Protein AF-A0A535YV57-F1 (afdb_monomer_lite)

pLDDT: mean 95.52, std 2.3, range [89.31, 98.69]

Foldseek 3Di:
DQQQVQQVVCVVVVNPAHGDDDDDPDQLPDPCNLVSLLVVCLVCVVCQQAPAQDADDPSDHRVSNQVSCVVNPHNHSRNNVCVVVPPVSVVVVVVQQCDDDPNHGVVLQVQLVVVLVVVVVVCVVVVHDLACDDDDFDDCGSNRVNVCVSSVVVND

Structure (mmCIF, N/CA/C/O backbone):
data_AF-A0A535YV57-F1
#
_entry.id   AF-A0A535YV57-F1
#
loop_
_atom_site.group_PDB
_atom_site.id
_atom_site.type_symbol
_atom_site.label_atom_id
_atom_site.label_alt_id
_atom_site.label_comp_id
_atom_site.label_asym_id
_atom_site.label_entity_id
_atom_site.labe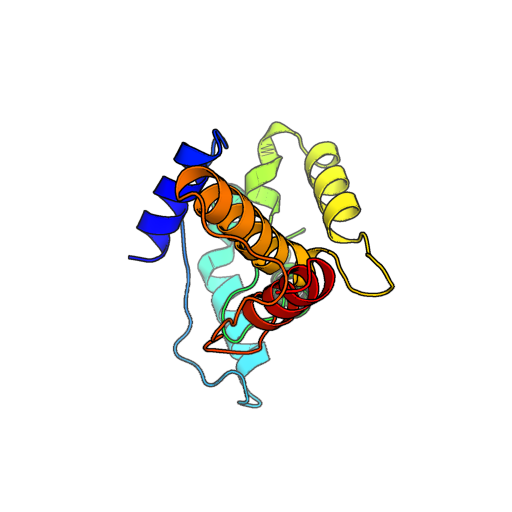l_seq_id
_atom_site.pdbx_PDB_ins_code
_atom_site.Cartn_x
_atom_site.Cartn_y
_atom_site.Cartn_z
_atom_site.occupancy
_atom_site.B_iso_or_equiv
_atom_site.auth_seq_id
_atom_site.auth_comp_id
_atom_site.auth_asym_id
_atom_site.auth_atom_id
_atom_site.pdbx_PDB_model_num
ATOM 1 N N . ASP A 1 1 ? -10.067 -7.864 -8.265 1.00 91.81 1 ASP A N 1
ATOM 2 C CA . ASP A 1 1 ? -10.733 -7.038 -7.232 1.00 91.81 1 ASP A CA 1
ATOM 3 C C . ASP A 1 1 ? -9.900 -5.880 -6.704 1.00 91.81 1 ASP A C 1
ATOM 5 O O . ASP A 1 1 ? -10.351 -4.752 -6.845 1.00 91.81 1 ASP A O 1
ATOM 9 N N . LEU A 1 2 ? -8.674 -6.086 -6.208 1.00 95.50 2 LEU A N 1
ATOM 10 C CA . LEU A 1 2 ? -7.854 -4.997 -5.637 1.00 95.50 2 LEU A CA 1
ATOM 11 C C . LEU A 1 2 ? -7.664 -3.778 -6.562 1.00 95.50 2 LEU A C 1
ATOM 13 O O . LEU A 1 2 ? -7.825 -2.643 -6.123 1.00 95.50 2 LEU A O 1
ATOM 17 N N . ALA A 1 3 ? -7.384 -3.988 -7.854 1.00 96.69 3 ALA A N 1
ATOM 18 C CA . ALA A 1 3 ? -7.260 -2.887 -8.816 1.00 96.69 3 ALA A CA 1
ATOM 19 C C . ALA A 1 3 ? -8.575 -2.096 -8.986 1.00 96.69 3 ALA A C 1
ATOM 21 O O . ALA A 1 3 ? -8.547 -0.873 -9.080 1.00 96.69 3 ALA A O 1
ATOM 22 N N . ARG A 1 4 ? -9.733 -2.774 -8.947 1.00 97.62 4 ARG A N 1
ATOM 23 C CA . ARG A 1 4 ? -11.055 -2.126 -8.990 1.00 97.62 4 ARG A CA 1
ATOM 24 C C . ARG A 1 4 ? -11.292 -1.288 -7.733 1.00 97.62 4 ARG A C 1
ATOM 26 O O . ARG A 1 4 ? -11.734 -0.150 -7.844 1.00 97.62 4 ARG A O 1
ATOM 33 N N . THR A 1 5 ? -10.943 -1.814 -6.559 1.00 96.88 5 THR A N 1
ATOM 34 C CA . THR A 1 5 ? -11.005 -1.064 -5.295 1.00 96.88 5 THR A CA 1
ATOM 35 C C . THR A 1 5 ? -10.122 0.180 -5.339 1.00 96.88 5 THR A C 1
ATOM 37 O O . THR A 1 5 ? -10.543 1.241 -4.891 1.00 96.88 5 THR A O 1
ATOM 40 N N . MET A 1 6 ? -8.929 0.089 -5.934 1.00 97.00 6 MET A N 1
ATOM 41 C CA . MET A 1 6 ? -8.072 1.256 -6.143 1.00 97.00 6 MET A CA 1
ATOM 42 C C . MET A 1 6 ? -8.729 2.303 -7.046 1.00 97.00 6 MET A C 1
ATOM 44 O O . MET A 1 6 ? -8.666 3.481 -6.710 1.00 97.00 6 MET A O 1
ATOM 48 N N . SER A 1 7 ? -9.413 1.898 -8.122 1.00 97.31 7 SER A N 1
ATOM 49 C CA . SER A 1 7 ? -10.150 2.835 -8.982 1.00 97.31 7 SER A CA 1
ATOM 50 C C . SER A 1 7 ? -11.243 3.566 -8.204 1.00 97.31 7 SER A C 1
ATOM 52 O O . SER A 1 7 ? -11.356 4.782 -8.306 1.00 97.31 7 SER A O 1
ATOM 54 N N . HIS A 1 8 ? -12.015 2.846 -7.383 1.00 97.50 8 HIS A N 1
ATOM 55 C CA . HIS A 1 8 ? -13.038 3.470 -6.540 1.00 97.50 8 HIS A CA 1
ATOM 56 C C . HIS A 1 8 ? -12.425 4.410 -5.500 1.00 97.50 8 HIS A C 1
ATOM 58 O O . HIS A 1 8 ? -12.934 5.506 -5.307 1.00 97.50 8 HIS A O 1
ATOM 64 N N . LYS A 1 9 ? -11.314 4.019 -4.863 1.00 95.06 9 LYS A N 1
ATOM 65 C CA . LYS A 1 9 ? -10.622 4.861 -3.880 1.00 95.06 9 LYS A CA 1
ATOM 66 C C . LYS A 1 9 ? -10.165 6.183 -4.491 1.00 95.06 9 LYS A C 1
ATOM 68 O O . LYS A 1 9 ? -10.384 7.225 -3.889 1.00 95.06 9 LYS A O 1
ATOM 73 N N . MET A 1 10 ? -9.547 6.141 -5.672 1.00 95.81 10 MET A N 1
ATOM 74 C CA . MET A 1 10 ? -9.115 7.364 -6.356 1.00 95.81 10 MET A CA 1
ATOM 75 C C . MET A 1 10 ? -10.309 8.247 -6.720 1.00 95.81 10 MET A C 1
ATOM 77 O O . MET A 1 10 ? -10.262 9.445 -6.471 1.00 95.81 10 MET A O 1
ATOM 81 N N . ALA A 1 11 ? -11.400 7.647 -7.209 1.00 97.06 11 ALA A N 1
ATOM 82 C CA . ALA A 1 11 ? -12.620 8.376 -7.544 1.00 97.06 11 ALA A CA 1
ATOM 83 C C . ALA A 1 11 ? -13.282 9.038 -6.322 1.00 97.06 11 ALA A C 1
ATOM 85 O O . ALA A 1 11 ? -13.694 10.187 -6.407 1.00 97.06 11 ALA A O 1
ATOM 86 N N . VAL A 1 12 ? -13.364 8.344 -5.180 1.00 96.19 12 VAL A N 1
ATOM 87 C CA . VAL A 1 12 ? -13.939 8.897 -3.937 1.00 96.19 12 VAL A CA 1
ATOM 88 C C . VAL A 1 12 ? -13.104 10.058 -3.393 1.00 96.19 12 VAL A C 1
ATOM 90 O O . VAL A 1 12 ? -13.661 10.998 -2.839 1.00 96.19 12 VAL A O 1
ATOM 93 N N . LEU A 1 13 ? -11.781 10.004 -3.559 1.00 94.06 13 LEU A N 1
ATOM 94 C CA . LEU A 1 13 ? -10.859 11.046 -3.097 1.00 94.06 13 LEU A CA 1
ATOM 95 C C . LEU A 1 13 ? -10.663 12.187 -4.111 1.00 94.06 13 LEU A C 1
ATOM 97 O O . LEU A 1 13 ? -9.838 13.062 -3.862 1.00 94.06 13 LEU A O 1
ATOM 101 N N . ASP A 1 14 ? -11.368 12.157 -5.246 1.00 95.81 14 ASP A N 1
ATOM 102 C CA . ASP A 1 14 ? -11.191 13.083 -6.375 1.00 95.81 14 ASP A CA 1
ATOM 103 C C . ASP A 1 14 ? -9.723 13.202 -6.839 1.00 95.81 14 ASP A C 1
ATOM 105 O O . ASP A 1 14 ? -9.209 14.261 -7.198 1.00 95.81 14 ASP A O 1
ATOM 109 N N . ILE A 1 15 ? -9.006 12.075 -6.804 1.00 92.56 15 ILE A N 1
ATOM 110 C CA . ILE A 1 15 ? -7.623 11.986 -7.265 1.00 92.56 15 ILE A CA 1
ATOM 111 C C . ILE A 1 15 ? -7.645 11.569 -8.744 1.00 92.56 15 ILE A C 1
ATOM 113 O O . ILE A 1 15 ? -8.230 10.530 -9.064 1.00 92.56 15 ILE A O 1
ATOM 117 N N . PRO A 1 16 ? -6.972 12.299 -9.658 1.00 92.00 16 PRO A N 1
ATOM 118 C CA . PRO A 1 16 ? -7.071 12.086 -11.106 1.00 92.00 16 PRO A CA 1
ATOM 119 C C . PRO A 1 16 ? -6.239 10.886 -11.607 1.00 92.00 16 PRO A C 1
ATOM 121 O O . PRO A 1 16 ? -5.510 10.983 -12.594 1.00 92.00 16 PRO A O 1
ATOM 124 N N . TYR A 1 17 ? -6.350 9.733 -10.943 1.00 93.12 17 TYR A N 1
ATOM 125 C CA . TYR A 1 17 ? -5.690 8.483 -11.316 1.00 93.12 17 TYR A CA 1
ATOM 126 C C . TYR A 1 17 ? -6.680 7.317 -11.382 1.00 93.12 17 TYR A C 1
ATOM 128 O O . TYR A 1 17 ? -7.650 7.241 -10.632 1.00 93.12 17 TYR A O 1
ATOM 136 N N . GLY A 1 18 ? -6.405 6.365 -12.275 1.00 95.88 18 GLY A N 1
ATOM 137 C CA . GLY A 1 18 ? -7.088 5.072 -12.278 1.00 95.88 18 GLY A CA 1
ATOM 138 C C . GLY A 1 18 ? -6.584 4.138 -11.171 1.00 95.88 18 GLY A C 1
ATOM 139 O O . GLY A 1 18 ? -5.664 4.457 -10.420 1.00 95.88 18 GLY A O 1
ATOM 140 N N . GLY A 1 19 ? -7.167 2.942 -11.094 1.00 96.12 19 GLY A N 1
ATOM 141 C CA . GLY A 1 19 ? -6.715 1.879 -10.200 1.00 96.12 19 GLY A CA 1
ATOM 142 C C . GLY A 1 19 ? -5.888 0.812 -10.908 1.00 96.12 19 GLY A C 1
ATOM 143 O O . GLY A 1 19 ? -6.275 0.295 -11.955 1.00 96.12 19 GLY A O 1
ATOM 144 N N . ALA A 1 20 ? -4.772 0.432 -10.291 1.00 96.88 20 ALA A N 1
ATOM 145 C CA . ALA A 1 20 ? -3.930 -0.680 -10.713 1.00 96.88 20 ALA A CA 1
ATOM 146 C C . ALA A 1 20 ? -3.426 -1.457 -9.490 1.00 96.88 20 ALA A C 1
ATOM 148 O O . ALA A 1 20 ? -3.376 -0.929 -8.375 1.00 96.88 20 ALA A O 1
ATOM 149 N N . LYS A 1 21 ? -3.075 -2.728 -9.693 1.00 97.38 21 LYS A N 1
ATOM 150 C CA . LYS A 1 21 ? -2.442 -3.563 -8.672 1.00 97.38 21 LYS A CA 1
ATOM 151 C C . LYS A 1 21 ? -1.589 -4.643 -9.326 1.00 97.38 21 LYS A C 1
ATOM 153 O O . LYS A 1 21 ? -1.994 -5.207 -10.340 1.00 97.38 21 LYS A O 1
ATOM 158 N N . SER A 1 22 ? -0.463 -4.955 -8.703 1.00 96.19 22 SER A N 1
ATOM 159 C CA . SER A 1 22 ? 0.394 -6.094 -9.023 1.00 96.19 22 SER A CA 1
ATOM 160 C C . SER A 1 22 ? 0.550 -7.004 -7.809 1.00 96.19 22 SER A C 1
ATOM 162 O O . SER A 1 22 ? 0.431 -6.546 -6.674 1.00 96.19 22 SER A O 1
ATOM 164 N N . GLY A 1 23 ? 0.840 -8.278 -8.057 1.00 95.88 23 GLY A N 1
ATOM 165 C CA . GLY A 1 23 ? 1.174 -9.257 -7.031 1.00 95.88 23 GLY A CA 1
ATOM 166 C C . GLY A 1 23 ? 2.176 -10.266 -7.577 1.00 95.88 23 GLY A C 1
ATOM 167 O O . GLY A 1 23 ? 2.239 -10.487 -8.787 1.00 95.88 23 GLY A O 1
ATOM 168 N N . ILE A 1 24 ? 2.959 -10.848 -6.678 1.00 96.75 24 ILE A N 1
ATOM 169 C CA . ILE A 1 24 ? 3.931 -11.894 -6.974 1.00 96.75 24 ILE A CA 1
ATOM 170 C C . ILE A 1 24 ? 3.584 -13.064 -6.059 1.00 96.75 24 ILE A C 1
ATOM 172 O O . ILE A 1 24 ? 3.500 -12.881 -4.847 1.00 96.75 24 ILE A O 1
ATOM 176 N N . ASP A 1 25 ? 3.376 -14.247 -6.631 1.00 96.69 25 ASP A N 1
ATOM 177 C CA . ASP A 1 25 ? 3.212 -15.477 -5.853 1.00 96.69 25 ASP A CA 1
ATOM 178 C C . ASP A 1 25 ? 4.590 -15.958 -5.378 1.00 96.69 25 ASP A C 1
ATOM 180 O O . ASP A 1 25 ? 5.290 -16.714 -6.054 1.00 96.69 25 ASP A O 1
ATOM 184 N N . CYS A 1 26 ? 5.048 -15.383 -4.270 1.00 95.88 26 CYS A N 1
ATOM 185 C CA . CYS A 1 26 ? 6.351 -15.644 -3.679 1.00 95.88 26 CYS A CA 1
ATOM 186 C C . CYS A 1 26 ? 6.253 -15.475 -2.164 1.00 95.88 26 CYS A C 1
ATOM 188 O O . CYS A 1 26 ? 5.638 -14.524 -1.683 1.00 95.88 26 CYS A O 1
ATOM 190 N N . ASP A 1 27 ? 6.885 -16.380 -1.416 1.00 96.94 27 ASP A N 1
ATOM 191 C CA . ASP A 1 27 ? 7.066 -16.199 0.021 1.00 96.94 27 ASP A CA 1
ATOM 192 C C . ASP A 1 27 ? 7.987 -14.990 0.268 1.00 96.94 27 ASP A C 1
ATOM 194 O O . ASP A 1 27 ? 9.162 -15.042 -0.115 1.00 96.94 27 ASP A O 1
ATOM 198 N N . PRO A 1 28 ? 7.505 -13.914 0.917 1.00 94.56 28 PRO A N 1
ATOM 199 C CA . PRO A 1 28 ? 8.325 -12.737 1.183 1.00 94.56 28 PRO A CA 1
ATOM 200 C C . PRO A 1 28 ? 9.487 -13.018 2.149 1.00 94.56 28 PRO A C 1
ATOM 202 O O . PRO A 1 28 ? 10.441 -12.245 2.181 1.00 94.56 28 PRO A O 1
ATOM 205 N N . ALA A 1 29 ? 9.442 -14.112 2.919 1.00 95.19 29 ALA A N 1
ATOM 206 C CA . ALA A 1 29 ? 10.542 -14.541 3.783 1.00 95.19 29 ALA A CA 1
ATOM 207 C C . ALA A 1 29 ? 11.619 -15.352 3.037 1.00 95.19 29 ALA A C 1
ATOM 209 O O . ALA A 1 29 ? 12.679 -15.644 3.597 1.00 95.19 29 ALA A O 1
ATOM 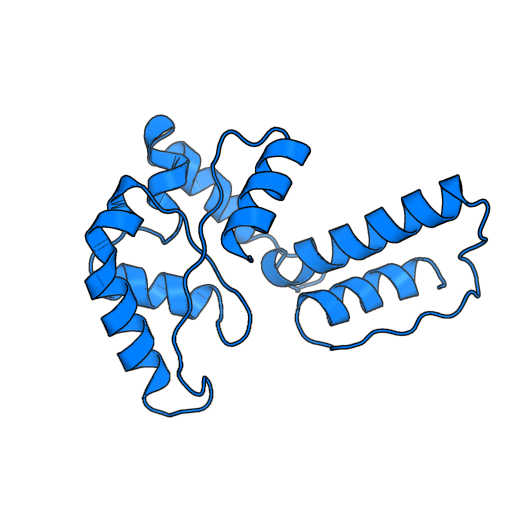210 N N . SER A 1 30 ? 11.375 -15.714 1.774 1.00 97.25 30 SER A N 1
ATOM 211 C CA . SER A 1 30 ? 12.346 -16.428 0.951 1.00 97.25 30 SER A CA 1
ATOM 212 C C . SER A 1 30 ? 13.594 -15.581 0.711 1.00 97.25 30 SER A C 1
ATOM 214 O O . SER A 1 30 ? 13.519 -14.408 0.347 1.00 97.25 30 SER A O 1
ATOM 216 N N . SER A 1 31 ? 14.769 -16.210 0.778 1.00 97.19 31 SER A N 1
ATOM 217 C CA . SER A 1 31 ? 16.038 -15.570 0.403 1.00 97.19 31 SER A CA 1
ATOM 218 C C . SER A 1 31 ? 16.086 -15.128 -1.066 1.00 97.19 31 SER A C 1
ATOM 220 O O . SER A 1 31 ? 16.921 -14.302 -1.433 1.00 97.19 31 SER A O 1
ATOM 222 N N . GLN A 1 32 ? 15.191 -15.648 -1.913 1.00 97.12 32 GLN A N 1
ATOM 223 C CA . GLN A 1 32 ? 15.070 -15.260 -3.319 1.00 97.12 32 GLN A CA 1
ATOM 224 C C . GLN A 1 32 ? 14.133 -14.064 -3.539 1.00 97.12 32 GLN A C 1
ATOM 226 O O . GLN A 1 32 ? 14.157 -13.489 -4.629 1.00 97.12 32 GLN A O 1
ATOM 231 N N . ALA A 1 33 ? 13.338 -13.659 -2.541 1.00 97.12 33 ALA A N 1
ATOM 232 C CA . ALA A 1 33 ? 12.325 -12.614 -2.694 1.00 97.12 33 ALA A CA 1
ATOM 233 C C . ALA A 1 33 ? 12.878 -11.293 -3.274 1.00 97.12 33 ALA A C 1
ATOM 235 O O . ALA A 1 33 ? 12.259 -10.770 -4.204 1.00 97.12 33 ALA A O 1
ATOM 236 N N . PRO A 1 34 ? 14.068 -10.786 -2.875 1.00 97.00 34 PRO A N 1
ATOM 237 C CA . PRO A 1 34 ? 14.628 -9.574 -3.483 1.00 97.00 34 PRO A CA 1
ATOM 238 C C . PRO A 1 34 ? 14.941 -9.729 -4.978 1.00 97.00 34 PRO A C 1
ATOM 240 O O . PRO A 1 34 ? 14.709 -8.817 -5.774 1.00 97.00 34 PRO A O 1
ATOM 243 N N . ALA A 1 35 ? 15.447 -10.898 -5.386 1.00 98.00 35 ALA A N 1
ATOM 244 C CA . ALA A 1 35 ? 15.749 -11.183 -6.786 1.00 98.00 35 ALA A CA 1
ATOM 245 C C . ALA A 1 35 ? 14.468 -11.322 -7.620 1.00 98.00 35 ALA A C 1
ATOM 247 O O . ALA A 1 35 ? 14.412 -10.811 -8.740 1.00 98.00 35 ALA A O 1
ATOM 248 N N . VAL A 1 36 ? 13.433 -11.957 -7.060 1.00 98.31 36 VAL A N 1
ATOM 249 C CA . VAL A 1 36 ? 12.111 -12.080 -7.688 1.00 98.31 36 VAL A CA 1
ATOM 250 C C . VAL A 1 36 ? 11.454 -10.707 -7.841 1.00 98.31 36 VAL A C 1
ATOM 252 O O . VAL A 1 36 ? 10.991 -10.383 -8.933 1.00 98.31 36 VAL A O 1
ATOM 255 N N . LEU A 1 37 ? 11.474 -9.870 -6.797 1.00 98.25 37 LEU A N 1
ATOM 256 C CA . LEU A 1 37 ? 10.948 -8.504 -6.847 1.00 98.25 37 LEU A CA 1
ATOM 257 C C . LEU A 1 37 ? 11.640 -7.690 -7.943 1.00 98.25 37 LEU A C 1
ATOM 259 O O . LEU A 1 37 ? 10.969 -7.094 -8.784 1.00 98.25 37 LEU A O 1
ATOM 263 N N . ARG A 1 38 ? 12.978 -7.712 -7.989 1.00 98.25 38 ARG A N 1
ATOM 264 C CA . ARG A 1 38 ? 13.741 -7.032 -9.044 1.00 98.25 38 ARG A CA 1
ATOM 265 C C . ARG A 1 38 ? 13.376 -7.550 -10.437 1.00 98.25 38 ARG A C 1
ATOM 267 O O . ARG A 1 38 ? 13.173 -6.742 -11.336 1.00 98.25 38 ARG A O 1
ATOM 274 N N . GLY A 1 39 ? 13.290 -8.869 -10.619 1.00 98.56 39 GLY A N 1
ATOM 275 C CA . GLY A 1 39 ? 12.924 -9.473 -11.903 1.00 98.56 39 GLY A CA 1
ATOM 276 C C . GLY A 1 39 ? 11.522 -9.071 -12.363 1.00 98.56 39 GLY A C 1
ATOM 277 O O . GLY A 1 39 ? 11.322 -8.746 -13.531 1.00 98.56 39 GLY A O 1
ATOM 278 N N . PHE A 1 40 ? 10.564 -9.017 -11.435 1.00 98.50 40 PHE A N 1
ATOM 279 C CA . PHE A 1 40 ? 9.216 -8.529 -11.709 1.00 98.50 40 PHE A CA 1
ATOM 280 C C . PHE A 1 40 ? 9.219 -7.052 -12.124 1.00 98.50 40 PHE A C 1
ATOM 282 O O . PHE A 1 40 ? 8.651 -6.706 -13.159 1.00 98.50 40 PHE A O 1
ATOM 289 N N . ILE A 1 41 ? 9.892 -6.193 -11.352 1.00 98.50 41 ILE A N 1
ATOM 290 C CA . ILE A 1 41 ? 9.992 -4.756 -11.631 1.00 98.50 41 ILE A CA 1
ATOM 291 C C . ILE A 1 41 ? 10.663 -4.495 -12.986 1.00 98.50 41 ILE A C 1
ATOM 293 O O . ILE A 1 41 ? 10.185 -3.639 -13.726 1.00 98.50 41 ILE A O 1
ATOM 297 N N . ASP A 1 42 ? 11.699 -5.256 -13.355 1.00 98.69 42 ASP A N 1
ATOM 298 C CA . ASP A 1 42 ? 12.320 -5.163 -14.683 1.00 98.69 42 ASP A CA 1
ATOM 299 C C . ASP A 1 42 ? 11.337 -5.557 -15.799 1.00 98.69 42 ASP A C 1
ATOM 301 O 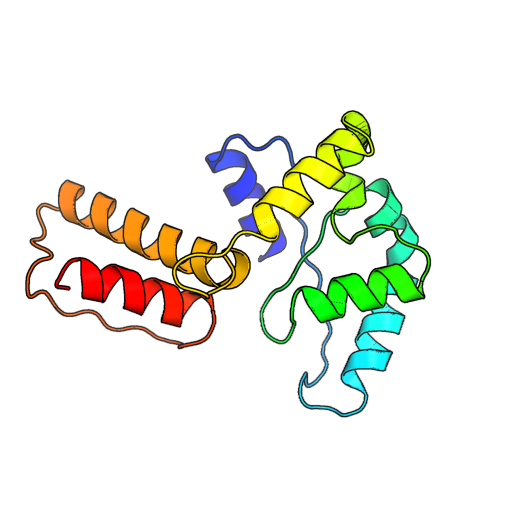O . ASP A 1 42 ? 11.176 -4.838 -16.788 1.00 98.69 42 ASP A O 1
ATOM 305 N N . ALA A 1 43 ? 10.595 -6.652 -15.608 1.00 98.56 43 ALA A N 1
ATOM 306 C CA . ALA A 1 43 ? 9.622 -7.137 -16.585 1.00 98.56 43 ALA A CA 1
ATOM 307 C C . ALA A 1 43 ? 8.482 -6.136 -16.845 1.00 98.56 43 ALA A C 1
ATOM 309 O O . ALA A 1 43 ? 8.020 -6.007 -17.980 1.00 98.56 43 ALA A O 1
ATOM 310 N N . ILE A 1 44 ? 8.042 -5.397 -15.819 1.00 98.06 44 ILE A N 1
ATOM 311 C CA . ILE A 1 44 ? 6.993 -4.371 -15.946 1.00 98.06 44 ILE A CA 1
ATOM 312 C C . ILE A 1 44 ? 7.540 -2.940 -16.036 1.00 98.06 44 ILE A C 1
ATOM 314 O O . ILE A 1 44 ? 6.764 -1.980 -16.018 1.00 98.06 44 ILE A O 1
ATOM 318 N N . ARG A 1 45 ? 8.860 -2.776 -16.174 1.00 98.31 45 ARG A N 1
ATOM 319 C CA . ARG A 1 45 ? 9.548 -1.479 -16.179 1.00 98.31 45 ARG A CA 1
ATOM 320 C C . ARG A 1 45 ? 8.939 -0.456 -17.142 1.00 98.31 45 ARG A C 1
ATOM 322 O O . ARG A 1 45 ? 8.761 0.685 -16.711 1.00 98.31 45 ARG A O 1
ATOM 329 N N . PRO A 1 46 ? 8.558 -0.800 -18.394 1.00 97.94 46 PRO A N 1
ATOM 330 C CA . PRO A 1 46 ? 7.926 0.163 -19.295 1.00 97.94 46 PRO A CA 1
ATOM 331 C C . PRO A 1 46 ? 6.618 0.731 -18.741 1.00 97.94 46 PRO A C 1
ATOM 333 O O . PRO A 1 46 ? 6.307 1.886 -18.999 1.00 97.94 46 PRO A O 1
ATOM 336 N N . PHE A 1 47 ? 5.863 -0.039 -17.953 1.00 97.69 47 PHE A N 1
ATOM 337 C CA . PHE A 1 47 ? 4.641 0.452 -17.321 1.00 97.69 47 PHE A CA 1
ATOM 338 C C . PHE A 1 47 ? 4.954 1.377 -16.152 1.00 97.69 47 PHE A C 1
ATOM 340 O O . PHE A 1 47 ? 4.369 2.452 -16.085 1.00 97.69 47 PHE A O 1
ATOM 347 N N . ILE A 1 48 ? 5.895 1.020 -15.272 1.00 97.38 48 ILE A N 1
ATOM 348 C CA . ILE A 1 48 ? 6.260 1.879 -14.131 1.00 97.38 48 ILE A CA 1
ATOM 349 C C . ILE A 1 48 ? 6.861 3.206 -14.603 1.00 97.38 48 ILE A C 1
ATOM 351 O O . ILE A 1 48 ? 6.598 4.259 -14.025 1.00 97.38 48 ILE A O 1
ATOM 355 N N . ALA A 1 49 ? 7.622 3.173 -15.698 1.00 96.44 49 ALA A N 1
ATOM 356 C CA . ALA A 1 49 ? 8.214 4.371 -16.271 1.00 96.44 49 ALA A CA 1
ATOM 357 C C . ALA A 1 49 ? 7.161 5.396 -16.720 1.00 96.44 49 ALA A C 1
ATOM 359 O O . ALA A 1 49 ? 7.390 6.600 -16.627 1.00 96.44 49 ALA A O 1
ATOM 360 N N . GLU A 1 50 ? 6.022 4.914 -17.222 1.00 95.50 50 GLU A N 1
ATOM 361 C CA . GLU A 1 50 ? 5.185 5.691 -18.135 1.00 95.50 50 GLU A CA 1
ATOM 362 C C . GLU A 1 50 ? 3.698 5.745 -17.775 1.00 95.50 50 GLU A C 1
ATOM 364 O O . GLU A 1 50 ? 3.002 6.650 -18.235 1.00 95.50 50 GLU A O 1
ATOM 369 N N . ARG A 1 51 ? 3.173 4.765 -17.035 1.00 95.81 51 ARG A N 1
ATOM 370 C CA . ARG A 1 51 ? 1.723 4.560 -16.852 1.00 95.81 51 ARG A CA 1
ATOM 371 C C . ARG A 1 51 ? 1.315 4.118 -15.449 1.00 95.81 51 ARG A C 1
ATOM 373 O O . ARG A 1 51 ? 0.155 4.293 -15.094 1.00 95.81 51 ARG A O 1
ATOM 380 N N . TYR A 1 52 ? 2.218 3.524 -14.675 1.00 96.75 52 TYR A N 1
ATOM 381 C CA . TYR A 1 52 ? 1.886 2.861 -13.421 1.00 96.75 52 TYR A CA 1
ATOM 382 C C . TYR A 1 52 ? 2.710 3.414 -12.259 1.00 96.75 52 TYR A C 1
ATOM 384 O O . TYR A 1 52 ? 3.887 3.106 -12.119 1.00 96.75 52 TYR A O 1
ATOM 392 N N . ALA A 1 53 ? 2.071 4.212 -11.403 1.00 95.44 53 ALA A N 1
ATOM 393 C CA . ALA A 1 53 ? 2.616 4.535 -10.091 1.00 95.44 53 ALA A CA 1
ATOM 394 C C . ALA A 1 53 ? 2.298 3.390 -9.115 1.00 95.44 53 ALA A C 1
ATOM 396 O O . ALA A 1 53 ? 1.132 3.028 -8.944 1.00 95.44 53 ALA A O 1
ATOM 397 N N . THR A 1 54 ? 3.326 2.815 -8.497 1.00 95.50 54 THR A N 1
ATOM 398 C CA . THR A 1 54 ? 3.206 1.679 -7.573 1.00 95.50 54 THR A CA 1
ATOM 399 C C . THR A 1 54 ? 3.832 1.988 -6.209 1.00 95.50 54 THR A C 1
ATOM 401 O O . THR A 1 54 ? 4.484 3.015 -6.048 1.00 95.50 54 THR A O 1
ATOM 404 N N . GLY A 1 55 ? 3.600 1.120 -5.227 1.00 93.50 55 GLY A N 1
ATOM 405 C CA . GLY A 1 55 ? 4.089 1.235 -3.851 1.00 93.50 55 GLY A CA 1
ATOM 406 C C . GLY A 1 55 ? 3.818 -0.049 -3.067 1.00 93.50 55 GLY A C 1
ATOM 407 O O . GLY A 1 55 ? 3.317 -1.028 -3.634 1.00 93.50 55 GLY A O 1
ATOM 408 N N . ALA A 1 56 ? 4.147 -0.047 -1.778 1.00 92.62 56 ALA A N 1
ATOM 409 C CA . ALA A 1 56 ? 4.048 -1.233 -0.933 1.00 92.62 56 ALA A CA 1
ATOM 410 C C . ALA A 1 56 ? 2.607 -1.734 -0.709 1.00 92.62 56 ALA A C 1
ATOM 412 O O . ALA A 1 56 ? 1.633 -0.979 -0.665 1.00 92.62 56 ALA A O 1
ATOM 413 N N . ASP A 1 57 ? 2.495 -3.047 -0.533 1.00 94.19 57 ASP A N 1
ATOM 414 C CA . ASP A 1 57 ? 1.325 -3.765 -0.022 1.00 94.19 57 ASP A CA 1
ATOM 415 C C . ASP A 1 57 ? 1.783 -4.981 0.812 1.00 94.19 57 ASP A C 1
ATOM 417 O O . ASP A 1 57 ? 2.963 -5.097 1.160 1.00 94.19 57 ASP A O 1
ATOM 421 N N . LEU A 1 58 ? 0.868 -5.891 1.152 1.00 92.25 58 LEU A N 1
ATOM 422 C CA . LEU A 1 58 ? 1.139 -7.067 1.969 1.00 92.25 58 LEU A CA 1
ATOM 423 C C . LEU A 1 58 ? 2.355 -7.854 1.451 1.00 92.25 58 LEU A C 1
ATOM 425 O O . LEU A 1 58 ? 2.412 -8.246 0.288 1.00 92.25 58 LEU A O 1
ATOM 429 N N . GLY A 1 59 ? 3.322 -8.095 2.340 1.00 92.38 59 GLY A N 1
ATOM 430 C CA . GLY A 1 59 ? 4.548 -8.832 2.021 1.00 92.38 59 GLY A CA 1
ATOM 431 C C . GLY A 1 59 ? 5.656 -8.000 1.367 1.00 92.38 59 GLY A C 1
ATOM 432 O O . GLY A 1 59 ? 6.685 -8.560 1.008 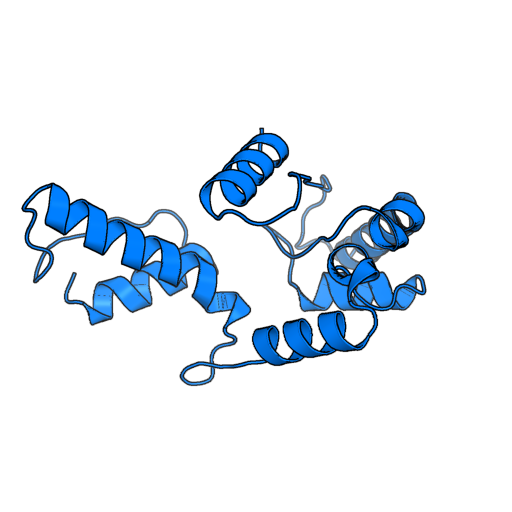1.00 92.38 59 GLY A O 1
ATOM 433 N N . THR A 1 60 ? 5.492 -6.681 1.232 1.00 93.31 60 THR A N 1
ATOM 434 C CA . THR A 1 60 ? 6.511 -5.791 0.648 1.00 93.31 60 THR A CA 1
ATOM 435 C C . THR A 1 60 ? 6.769 -4.571 1.526 1.00 93.31 60 THR A C 1
ATOM 437 O O . THR A 1 60 ? 5.941 -4.206 2.363 1.00 93.31 60 THR A O 1
ATOM 440 N N . ARG A 1 61 ? 7.923 -3.927 1.330 1.00 90.44 61 ARG A N 1
ATOM 441 C CA . ARG A 1 61 ? 8.264 -2.636 1.938 1.00 90.44 61 ARG A CA 1
ATOM 442 C C . ARG A 1 61 ? 8.525 -1.604 0.852 1.00 90.44 61 ARG A C 1
ATOM 444 O O . ARG A 1 61 ? 8.967 -1.944 -0.244 1.00 90.44 61 ARG A O 1
ATOM 451 N N . GLU A 1 62 ? 8.262 -0.342 1.175 1.00 91.44 62 GLU A N 1
ATOM 452 C CA . GLU A 1 62 ? 8.430 0.766 0.230 1.00 91.44 62 GLU A CA 1
ATOM 453 C C . GLU A 1 62 ? 9.891 0.878 -0.231 1.00 91.44 62 GLU A C 1
ATOM 455 O O . GLU A 1 62 ? 10.159 0.944 -1.430 1.00 91.44 62 GLU A O 1
ATOM 460 N N . ASP A 1 63 ? 10.838 0.776 0.707 1.00 92.06 63 ASP A N 1
ATOM 461 C CA . ASP A 1 63 ? 12.275 0.846 0.423 1.00 92.06 63 ASP A CA 1
ATOM 462 C C . ASP A 1 63 ? 12.747 -0.262 -0.530 1.00 92.06 63 ASP A C 1
ATOM 464 O O . ASP A 1 63 ? 13.550 -0.000 -1.428 1.00 92.06 63 ASP A O 1
ATOM 468 N N . ASP A 1 64 ? 12.204 -1.478 -0.400 1.00 94.94 64 ASP A N 1
ATOM 469 C CA . ASP A 1 64 ? 12.550 -2.605 -1.275 1.00 94.94 64 ASP A CA 1
ATOM 470 C C . ASP A 1 64 ? 12.084 -2.351 -2.717 1.00 94.94 64 ASP A C 1
ATOM 472 O O . ASP A 1 64 ? 12.804 -2.639 -3.677 1.00 94.94 64 ASP A O 1
ATOM 476 N N . ILE A 1 65 ? 10.892 -1.768 -2.886 1.00 96.88 65 ILE A N 1
ATOM 477 C CA . ILE A 1 65 ? 10.339 -1.424 -4.203 1.00 96.88 65 ILE A CA 1
ATOM 478 C C . ILE A 1 65 ? 11.121 -0.267 -4.832 1.00 96.88 65 ILE A C 1
ATOM 480 O O . ILE A 1 65 ? 11.434 -0.318 -6.027 1.00 96.88 65 ILE A O 1
ATOM 484 N N . ILE A 1 66 ? 11.467 0.758 -4.046 1.00 96.44 66 ILE A N 1
ATOM 485 C CA . ILE A 1 66 ? 12.302 1.878 -4.497 1.00 96.44 66 ILE A CA 1
ATOM 486 C C . ILE A 1 66 ? 13.666 1.357 -4.963 1.00 96.44 66 ILE A C 1
ATOM 488 O O . ILE A 1 66 ? 14.091 1.677 -6.078 1.00 96.44 66 ILE A O 1
ATOM 492 N N . ALA A 1 67 ? 14.321 0.516 -4.160 1.00 97.19 67 ALA A N 1
ATOM 493 C CA . ALA A 1 67 ? 15.610 -0.075 -4.502 1.00 97.19 67 ALA A CA 1
ATOM 494 C C . ALA A 1 67 ? 15.521 -0.937 -5.773 1.00 97.19 67 ALA A C 1
ATOM 496 O O . ALA A 1 67 ? 16.342 -0.788 -6.680 1.00 97.19 67 ALA A O 1
ATOM 497 N N . ALA A 1 68 ? 14.496 -1.787 -5.897 1.00 98.00 68 ALA A N 1
ATOM 498 C CA . ALA A 1 68 ? 14.276 -2.600 -7.092 1.00 98.00 68 ALA A CA 1
ATOM 499 C C . ALA A 1 68 ? 14.072 -1.745 -8.356 1.00 98.00 68 ALA A C 1
ATOM 501 O O . ALA A 1 68 ? 14.633 -2.068 -9.403 1.00 98.00 68 ALA A O 1
ATOM 502 N N . CYS A 1 69 ? 13.332 -0.635 -8.259 1.00 98.31 69 CYS A N 1
ATOM 503 C CA . CYS A 1 69 ? 13.162 0.324 -9.353 1.00 98.31 69 CYS A CA 1
ATOM 504 C C . CYS A 1 69 ? 14.503 0.942 -9.782 1.00 98.31 69 CYS A C 1
ATOM 506 O O . CYS A 1 69 ? 14.829 0.960 -10.971 1.00 98.31 69 CYS A O 1
ATOM 508 N N . GLN A 1 70 ? 15.310 1.397 -8.822 1.00 97.62 70 GLN A N 1
ATOM 509 C CA . GLN A 1 70 ? 16.617 2.005 -9.094 1.00 97.62 70 GLN A CA 1
ATOM 510 C C . GLN A 1 70 ? 17.587 1.020 -9.757 1.00 97.62 70 GLN A C 1
ATOM 512 O O . GLN A 1 70 ? 18.277 1.381 -10.711 1.00 97.62 70 GLN A O 1
ATOM 517 N N . LEU A 1 71 ? 17.586 -0.245 -9.324 1.00 98.19 71 LEU A N 1
ATOM 518 C CA . LEU A 1 71 ? 18.416 -1.308 -9.903 1.00 98.19 71 LEU A CA 1
ATOM 519 C C . LEU A 1 71 ? 18.096 -1.616 -11.373 1.00 98.19 71 LEU A C 1
ATOM 521 O O . LEU A 1 71 ? 18.925 -2.221 -12.054 1.00 98.19 71 LEU A O 1
ATOM 525 N N . VAL A 1 72 ? 16.920 -1.217 -11.868 1.00 98.12 72 VAL A N 1
ATOM 526 C CA . VAL A 1 72 ? 1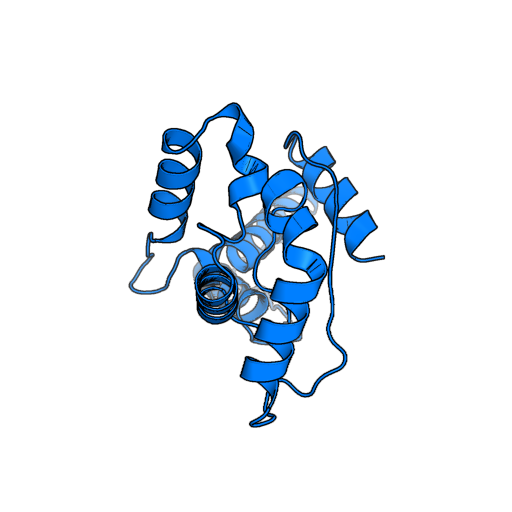6.509 -1.398 -13.272 1.00 98.12 72 VAL A CA 1
ATOM 527 C C . VAL A 1 72 ? 16.463 -0.075 -14.049 1.00 98.12 72 VAL A C 1
ATOM 529 O O . VAL A 1 72 ? 15.947 -0.020 -15.164 1.00 98.12 72 VAL A O 1
ATOM 532 N N . GLY A 1 73 ? 17.010 1.005 -13.481 1.00 97.44 73 GLY A N 1
ATOM 533 C CA . GLY A 1 73 ? 17.122 2.308 -14.140 1.00 97.44 73 GLY A CA 1
ATOM 534 C C . GLY A 1 73 ? 15.856 3.168 -14.104 1.00 97.44 73 GLY A C 1
ATOM 535 O O . GLY A 1 73 ? 15.717 4.070 -14.929 1.00 97.44 73 GLY A O 1
ATOM 536 N N . LEU A 1 74 ? 14.925 2.903 -13.184 1.00 96.88 74 LEU A N 1
ATOM 537 C CA . LEU A 1 74 ? 13.810 3.804 -12.880 1.00 96.88 74 LEU A CA 1
ATOM 538 C C . LEU A 1 74 ? 14.213 4.793 -11.780 1.00 96.88 74 LEU A C 1
ATOM 540 O O . LEU A 1 74 ? 14.960 4.455 -10.864 1.00 96.88 74 LEU A O 1
ATOM 544 N N . THR A 1 75 ? 13.671 6.006 -11.831 1.00 93.94 75 THR A N 1
ATOM 545 C CA . THR A 1 75 ? 13.944 7.055 -10.840 1.00 93.94 75 THR A CA 1
ATOM 546 C C . THR A 1 75 ? 13.192 6.804 -9.534 1.00 93.94 75 THR A C 1
ATOM 548 O O . THR A 1 75 ? 13.731 7.019 -8.447 1.00 93.94 75 THR A O 1
ATOM 551 N N . HIS A 1 76 ? 11.924 6.393 -9.625 1.00 95.81 76 HIS A N 1
ATOM 552 C CA . HIS A 1 76 ? 11.057 6.153 -8.469 1.00 95.81 76 HIS A CA 1
ATOM 553 C C . HIS A 1 76 ? 9.819 5.343 -8.883 1.00 95.81 76 HIS A C 1
ATOM 555 O O . HIS A 1 76 ? 9.299 5.590 -9.973 1.00 95.81 76 HIS A O 1
ATOM 561 N N . PRO A 1 77 ? 9.243 4.484 -8.020 1.00 96.50 77 PRO A N 1
ATOM 562 C CA . PRO A 1 77 ? 8.000 3.764 -8.327 1.00 96.50 77 PRO A CA 1
ATOM 563 C C . PRO A 1 77 ? 6.780 4.670 -8.578 1.00 96.50 77 PRO A C 1
ATOM 565 O O . PRO A 1 77 ? 5.782 4.218 -9.128 1.00 96.50 77 PRO A O 1
ATOM 568 N N . LEU A 1 78 ? 6.863 5.960 -8.227 1.00 95.88 78 LEU A N 1
ATOM 569 C CA . LEU A 1 78 ? 5.799 6.957 -8.431 1.00 95.88 78 LEU A CA 1
ATOM 570 C C . LEU A 1 78 ? 6.010 7.846 -9.667 1.00 95.88 78 LEU A C 1
ATOM 572 O O . LEU A 1 78 ? 5.173 8.704 -9.939 1.00 95.88 78 LEU A O 1
ATOM 576 N N . GLN A 1 79 ? 7.106 7.675 -10.419 1.00 94.56 79 GLN A N 1
ATOM 577 C CA . GLN A 1 79 ? 7.495 8.621 -11.475 1.00 94.56 79 GLN A CA 1
ATOM 578 C C . GLN A 1 79 ? 6.410 8.831 -12.544 1.00 94.56 79 GLN A C 1
ATOM 580 O O . GLN A 1 79 ? 6.209 9.956 -12.995 1.00 94.56 79 GLN A O 1
ATOM 585 N N . ALA A 1 80 ? 5.667 7.778 -12.904 1.00 94.75 80 ALA A N 1
ATOM 586 C CA . ALA A 1 80 ? 4.591 7.875 -13.885 1.00 94.75 80 ALA A CA 1
ATOM 587 C C . ALA A 1 80 ? 3.431 8.766 -13.414 1.00 94.75 80 ALA A C 1
ATOM 589 O O . ALA A 1 80 ? 2.840 9.465 -14.233 1.00 94.75 80 ALA A O 1
ATOM 590 N N . GLY A 1 81 ? 3.124 8.769 -12.111 1.00 93.44 81 GLY A N 1
ATOM 591 C CA . GLY A 1 81 ? 2.048 9.590 -11.546 1.00 93.44 81 GLY A CA 1
ATOM 592 C C . GLY A 1 81 ? 2.350 11.082 -11.657 1.00 93.44 81 GLY A C 1
ATOM 593 O O . GLY A 1 81 ? 1.484 11.869 -12.008 1.00 93.44 81 GLY A O 1
ATOM 594 N N . PHE A 1 82 ? 3.613 11.466 -11.474 1.00 93.88 82 PHE A N 1
ATOM 595 C CA . PHE A 1 82 ? 4.033 12.869 -11.466 1.00 93.88 82 PHE A CA 1
ATOM 596 C C . PHE A 1 82 ? 4.604 13.349 -12.805 1.00 93.88 82 PHE A C 1
ATOM 598 O O . PHE A 1 82 ? 5.200 14.420 -12.873 1.00 93.88 82 PHE A O 1
ATOM 605 N N . LYS A 1 83 ? 4.405 12.600 -13.899 1.00 89.31 83 LYS A N 1
ATOM 606 C CA . LYS A 1 83 ? 4.989 12.916 -15.213 1.00 89.31 83 LYS A CA 1
ATOM 607 C C . LYS A 1 83 ? 4.619 14.316 -15.722 1.00 89.31 83 LYS A C 1
ATOM 609 O O . LYS A 1 83 ? 5.465 14.987 -16.303 1.00 89.31 83 LYS A O 1
ATOM 614 N N . ALA A 1 84 ? 3.379 14.757 -15.501 1.00 89.62 84 ALA A N 1
ATOM 615 C CA . ALA A 1 84 ? 2.909 16.080 -15.925 1.00 89.62 84 ALA A CA 1
ATOM 616 C C . ALA A 1 84 ? 3.521 17.231 -15.103 1.00 89.62 84 ALA A C 1
ATOM 618 O O . ALA A 1 84 ? 3.698 18.329 -15.621 1.00 89.62 84 ALA A O 1
ATOM 619 N N . GLU A 1 85 ? 3.861 16.972 -13.839 1.00 89.88 85 GLU A N 1
ATOM 620 C CA . GLU A 1 85 ? 4.491 17.937 -12.928 1.00 89.88 85 GLU A CA 1
ATOM 621 C C . GLU A 1 85 ? 6.030 17.900 -12.994 1.00 89.88 85 GLU A C 1
ATOM 623 O O . GLU A 1 85 ? 6.703 18.775 -12.446 1.00 89.88 85 GLU A O 1
ATOM 628 N N . GLY A 1 86 ? 6.596 16.876 -13.640 1.00 89.38 86 GLY A N 1
ATOM 629 C CA . GLY A 1 86 ? 8.032 16.639 -13.729 1.00 89.38 86 GLY A CA 1
ATOM 630 C C . GLY A 1 86 ? 8.691 16.387 -12.369 1.00 89.38 86 GLY A C 1
ATOM 631 O O . GLY A 1 86 ? 8.061 15.959 -11.396 1.00 89.38 86 GLY A O 1
ATOM 632 N N . ASP A 1 87 ? 9.988 16.684 -12.292 1.00 89.44 87 ASP A N 1
ATOM 633 C CA . ASP A 1 87 ? 10.805 16.424 -11.101 1.00 89.44 87 ASP A CA 1
ATOM 634 C C . ASP A 1 87 ? 10.335 17.197 -9.863 1.00 89.44 87 ASP A C 1
ATOM 636 O O . ASP A 1 87 ? 10.530 16.734 -8.738 1.00 89.44 87 ASP A O 1
ATOM 640 N N . ALA A 1 88 ? 9.691 18.353 -10.046 1.00 93.25 88 ALA A N 1
ATOM 641 C CA . ALA A 1 88 ? 9.157 19.149 -8.944 1.00 93.25 88 ALA A CA 1
ATOM 642 C C . ALA A 1 88 ? 8.014 18.418 -8.221 1.00 93.25 88 ALA A C 1
ATOM 644 O O . ALA A 1 88 ? 8.030 18.319 -6.991 1.00 93.25 88 ALA A O 1
ATOM 645 N N . GLY A 1 89 ? 7.061 17.849 -8.971 1.00 92.94 89 GLY A N 1
ATOM 646 C CA . GLY A 1 89 ? 5.962 17.063 -8.402 1.00 92.94 89 GLY A CA 1
ATOM 647 C C . GLY A 1 89 ? 6.467 15.809 -7.692 1.00 92.94 89 GLY A C 1
ATOM 648 O O . GLY A 1 89 ? 6.106 15.550 -6.540 1.00 92.94 89 GLY A O 1
ATOM 649 N N . LEU A 1 90 ? 7.393 15.086 -8.331 1.00 92.88 90 LEU A N 1
ATOM 650 C CA . LEU A 1 90 ? 8.003 13.899 -7.734 1.00 92.88 90 LEU A CA 1
ATOM 651 C C . LEU A 1 90 ? 8.818 14.235 -6.471 1.00 92.88 90 LEU A C 1
ATOM 653 O O . LEU A 1 90 ? 8.781 13.500 -5.486 1.00 92.88 90 LEU A O 1
ATOM 657 N N . SER A 1 91 ? 9.537 15.357 -6.460 1.00 95.19 91 SER A N 1
ATOM 658 C CA . SER A 1 91 ? 10.296 15.797 -5.283 1.00 95.19 91 SER A CA 1
ATOM 659 C C . SER A 1 91 ? 9.377 16.167 -4.123 1.00 95.19 91 SER A C 1
ATOM 661 O O . SER A 1 91 ? 9.641 15.771 -2.989 1.00 95.19 91 SER A O 1
ATOM 663 N N . ARG A 1 92 ? 8.269 16.861 -4.404 1.00 95.12 92 ARG A N 1
ATOM 664 C CA . ARG A 1 92 ? 7.262 17.235 -3.406 1.00 95.12 92 ARG A CA 1
ATOM 665 C C . ARG A 1 92 ? 6.651 16.010 -2.729 1.00 95.12 92 ARG A C 1
ATOM 667 O O . ARG A 1 92 ? 6.599 15.965 -1.502 1.00 95.12 92 ARG A O 1
ATOM 674 N N . VAL A 1 93 ? 6.229 14.999 -3.496 1.00 92.31 93 VAL A N 1
ATOM 675 C CA . VAL A 1 93 ? 5.661 13.780 -2.894 1.00 92.31 93 VAL A CA 1
ATOM 676 C C . VAL A 1 93 ? 6.710 13.010 -2.093 1.00 92.31 93 VAL A C 1
ATOM 678 O O . VAL A 1 93 ? 6.416 12.560 -0.993 1.00 92.31 93 VAL A O 1
ATOM 681 N N . LYS A 1 94 ? 7.955 12.920 -2.578 1.00 92.75 94 LYS A N 1
ATOM 682 C CA . LYS A 1 94 ? 9.042 12.255 -1.843 1.00 92.75 94 LYS A CA 1
ATOM 683 C C . LYS A 1 94 ? 9.331 12.942 -0.510 1.00 92.75 94 LYS A C 1
ATOM 685 O O . LYS A 1 94 ? 9.521 12.260 0.488 1.00 92.75 94 LYS A O 1
ATOM 690 N N . GLN A 1 95 ? 9.341 14.275 -0.485 1.00 94.38 95 GLN A N 1
ATOM 691 C CA . GLN A 1 95 ? 9.511 15.043 0.750 1.00 94.38 95 GLN A CA 1
ATOM 692 C C . GLN A 1 95 ? 8.366 14.792 1.729 1.00 94.38 95 GLN A C 1
ATOM 694 O O . GLN A 1 95 ? 8.626 14.592 2.910 1.00 94.38 95 GLN A O 1
ATOM 699 N N . ALA A 1 96 ? 7.122 14.751 1.241 1.00 93.06 96 ALA A N 1
ATOM 700 C CA . ALA A 1 96 ? 5.973 14.424 2.075 1.00 93.06 96 ALA A CA 1
ATOM 701 C C . ALA A 1 96 ? 6.096 13.009 2.659 1.00 93.06 96 ALA A C 1
ATOM 703 O O . ALA A 1 96 ? 5.999 12.846 3.868 1.00 93.06 96 ALA A O 1
ATOM 704 N N . LEU A 1 97 ? 6.384 11.997 1.835 1.00 91.69 97 LEU A N 1
ATOM 705 C CA . LEU A 1 97 ? 6.497 10.599 2.275 1.00 91.69 97 LEU A CA 1
ATOM 706 C C . LEU A 1 97 ? 7.695 10.334 3.203 1.00 91.69 97 LEU A C 1
ATOM 708 O O . LEU A 1 97 ? 7.670 9.363 3.952 1.00 91.69 97 LEU A O 1
ATOM 712 N N . ALA A 1 98 ? 8.710 11.202 3.192 1.00 92.06 98 ALA A N 1
ATOM 713 C CA . ALA A 1 98 ? 9.849 11.143 4.107 1.00 92.06 98 ALA A CA 1
ATOM 714 C C . ALA A 1 98 ? 9.568 11.761 5.491 1.00 92.06 98 ALA A C 1
ATOM 716 O O . ALA A 1 98 ? 10.433 11.711 6.369 1.00 92.06 98 ALA A O 1
ATOM 717 N N . LEU A 1 99 ? 8.395 12.370 5.699 1.00 95.44 99 LEU A N 1
ATOM 718 C CA . LEU A 1 99 ? 8.022 12.914 7.000 1.00 95.44 99 LEU A CA 1
ATOM 719 C C . LEU A 1 99 ? 7.876 11.799 8.041 1.00 95.44 99 LEU A C 1
ATOM 721 O O . LEU A 1 99 ? 7.558 10.647 7.735 1.00 95.44 99 LEU A O 1
ATOM 725 N N . THR A 1 100 ? 8.057 12.176 9.302 1.00 95.88 100 THR A N 1
ATOM 726 C CA . THR A 1 100 ? 7.831 11.301 10.452 1.00 95.88 100 THR A CA 1
ATOM 727 C C . THR A 1 100 ? 6.894 11.967 11.453 1.00 95.88 100 THR A C 1
ATOM 729 O O . THR A 1 100 ? 6.800 13.193 11.529 1.00 95.88 100 THR A O 1
ATOM 732 N N . SER A 1 101 ? 6.195 11.152 12.236 1.00 94.44 101 SER A N 1
ATOM 733 C CA . SER A 1 101 ? 5.413 11.581 13.391 1.00 94.44 101 SER A CA 1
ATOM 734 C C . SER A 1 101 ? 5.844 10.749 14.590 1.00 94.44 101 SER A C 1
ATOM 736 O O . SER A 1 101 ? 5.757 9.523 14.565 1.00 94.44 101 SER A O 1
ATOM 738 N N . GLU A 1 102 ? 6.378 11.415 15.617 1.00 93.00 102 GLU A N 1
ATOM 739 C CA . GLU A 1 102 ? 6.926 10.764 16.817 1.00 93.00 102 GLU A CA 1
ATOM 740 C C . GLU A 1 102 ? 7.955 9.663 16.499 1.00 93.00 102 GLU A C 1
ATOM 742 O O . GLU A 1 102 ? 7.983 8.605 17.120 1.00 93.00 102 GLU A O 1
ATOM 747 N N . GLY A 1 103 ? 8.799 9.913 15.495 1.00 93.69 103 GLY A N 1
ATOM 748 C CA . GLY A 1 103 ? 9.841 8.979 15.064 1.00 93.69 103 GLY A CA 1
ATOM 749 C C . GLY A 1 103 ? 9.360 7.837 14.165 1.00 93.69 103 GLY A C 1
ATOM 750 O O . GLY A 1 103 ? 10.191 7.044 13.734 1.00 93.69 103 GLY A O 1
ATOM 751 N N . ILE A 1 104 ? 8.066 7.763 13.838 1.00 93.06 104 ILE A N 1
ATOM 752 C CA . ILE A 1 104 ? 7.508 6.752 12.931 1.00 93.06 104 ILE A CA 1
ATOM 753 C C . ILE A 1 104 ? 7.294 7.379 11.542 1.00 93.06 104 ILE A C 1
ATOM 755 O O . ILE A 1 104 ? 6.727 8.475 11.466 1.00 93.06 104 ILE A O 1
ATOM 759 N N . PRO A 1 105 ? 7.717 6.733 10.438 1.00 92.88 105 PRO A N 1
ATOM 760 C CA . PRO A 1 105 ? 7.451 7.216 9.083 1.00 92.88 105 PRO A CA 1
ATOM 761 C C . PRO A 1 105 ? 5.957 7.415 8.820 1.00 92.88 105 PRO A C 1
ATOM 763 O O . PRO A 1 105 ? 5.138 6.558 9.159 1.00 92.88 105 PRO A O 1
ATOM 766 N N . ILE A 1 106 ? 5.577 8.516 8.161 1.00 93.75 106 ILE A N 1
ATOM 767 C CA . ILE A 1 106 ? 4.157 8.743 7.849 1.00 93.75 106 ILE A CA 1
ATOM 768 C C . ILE A 1 106 ? 3.584 7.660 6.927 1.00 93.75 106 ILE A C 1
ATOM 770 O O . ILE A 1 106 ? 2.389 7.385 6.980 1.00 93.75 106 ILE A O 1
ATOM 774 N N . THR A 1 107 ? 4.424 7.009 6.120 1.00 91.25 107 THR A N 1
ATOM 775 C CA . THR A 1 107 ? 4.054 5.888 5.244 1.00 91.25 107 THR A CA 1
ATOM 776 C C . THR A 1 107 ? 3.562 4.670 6.023 1.00 91.25 107 THR A C 1
ATOM 778 O O . THR A 1 107 ? 2.715 3.931 5.524 1.00 91.25 107 THR A O 1
ATOM 781 N N . GLU A 1 108 ? 4.028 4.485 7.259 1.00 91.56 108 GLU A N 1
ATOM 782 C CA . GLU A 1 108 ? 3.562 3.427 8.159 1.00 91.56 108 GLU A CA 1
ATOM 783 C C . GLU A 1 108 ? 2.292 3.826 8.922 1.00 91.56 108 GLU A C 1
ATOM 785 O O . GLU A 1 108 ? 1.532 2.958 9.346 1.00 91.56 108 GLU A O 1
ATOM 790 N N . LEU A 1 109 ? 2.026 5.129 9.059 1.00 95.19 109 LEU A N 1
ATOM 791 C CA . LEU A 1 109 ? 0.911 5.658 9.847 1.00 95.19 109 LEU A CA 1
ATOM 792 C C . LEU A 1 109 ? -0.340 5.959 9.019 1.00 95.19 109 LEU A C 1
ATOM 794 O O . LEU A 1 109 ? -1.451 5.677 9.459 1.00 95.19 109 LEU A O 1
ATOM 798 N N . MET A 1 110 ? -0.176 6.537 7.827 1.00 94.50 110 MET A N 1
ATOM 799 C CA . MET A 1 110 ? -1.245 7.227 7.092 1.00 94.50 110 MET A CA 1
ATOM 800 C C . MET A 1 110 ? -2.480 6.359 6.818 1.00 94.50 110 MET A C 1
ATOM 802 O O . MET A 1 110 ? -3.607 6.840 6.902 1.00 94.50 110 MET A O 1
ATOM 806 N N . ALA A 1 111 ? -2.285 5.073 6.517 1.00 95.06 111 ALA A N 1
ATOM 807 C CA . ALA A 1 111 ? -3.390 4.172 6.212 1.00 95.06 111 ALA A CA 1
ATOM 808 C C . ALA A 1 111 ? -4.199 3.819 7.469 1.00 95.06 111 ALA A C 1
ATOM 810 O O . ALA A 1 111 ? -5.425 3.872 7.435 1.00 95.06 111 ALA A O 1
ATOM 811 N N . GLY A 1 112 ? -3.529 3.497 8.581 1.00 97.56 112 GLY A N 1
ATOM 812 C CA . GLY A 1 112 ? -4.212 3.221 9.847 1.00 97.56 112 GLY A CA 1
ATOM 813 C C . GLY A 1 112 ? -4.807 4.476 10.483 1.00 97.56 112 GLY A C 1
ATOM 814 O O . GLY A 1 112 ? -5.883 4.404 11.067 1.00 97.56 112 GLY A O 1
ATOM 815 N N . TYR A 1 113 ? -4.171 5.634 10.290 1.00 97.56 113 TYR A N 1
ATOM 816 C CA . TYR A 1 113 ? -4.747 6.930 10.641 1.00 97.56 113 TYR A CA 1
ATOM 817 C C . TYR A 1 113 ? -6.087 7.151 9.930 1.00 97.56 113 TYR A C 1
ATOM 819 O O . TYR A 1 113 ? -7.091 7.399 10.586 1.00 97.56 113 TYR A O 1
ATOM 827 N N . GLY A 1 114 ? -6.142 6.948 8.609 1.00 97.50 114 GLY A N 1
ATOM 828 C CA . GLY A 1 114 ? -7.395 7.059 7.856 1.00 97.50 114 GLY A CA 1
ATOM 829 C C . GLY A 1 114 ? -8.487 6.085 8.320 1.00 97.50 114 GLY A C 1
ATOM 830 O O . GLY A 1 114 ? -9.664 6.438 8.300 1.00 97.50 114 GLY A O 1
ATOM 831 N N . VAL A 1 115 ? -8.118 4.880 8.776 1.00 98.06 115 VAL A N 1
ATOM 832 C CA . VAL A 1 115 ? -9.064 3.926 9.391 1.00 98.06 115 VAL A CA 1
ATOM 833 C C . VAL A 1 115 ? -9.619 4.463 10.710 1.00 98.06 115 VAL A C 1
ATOM 835 O O . VAL A 1 115 ? -10.828 4.385 10.925 1.00 98.06 115 VAL A O 1
ATOM 838 N N . ALA A 1 116 ? -8.770 5.020 11.575 1.00 98.00 116 ALA A N 1
ATOM 839 C CA . ALA A 1 116 ? -9.207 5.619 12.834 1.00 98.00 116 ALA A CA 1
ATOM 840 C C . ALA A 1 116 ? -10.138 6.817 12.590 1.00 98.00 116 ALA A C 1
ATOM 842 O O . ALA A 1 116 ? -11.247 6.825 13.109 1.00 98.00 116 ALA A O 1
ATOM 843 N N . GLU A 1 117 ? -9.763 7.745 11.706 1.00 98.06 117 GLU A N 1
ATOM 844 C CA . GLU A 1 117 ? -10.600 8.900 11.341 1.00 98.06 117 GLU A CA 1
ATOM 845 C C . GLU A 1 117 ? -11.955 8.473 10.756 1.00 98.06 117 GLU A C 1
ATOM 847 O O . GLU A 1 117 ? -13.001 8.978 11.153 1.00 98.06 117 GLU A O 1
ATOM 852 N N . SER A 1 118 ? -11.965 7.467 9.874 1.00 97.31 118 SER A N 1
ATOM 853 C CA . SER A 1 118 ? -13.220 6.918 9.336 1.00 97.31 118 SER A CA 1
ATOM 854 C C . SER A 1 118 ? -14.086 6.277 10.426 1.00 97.31 118 SER A C 1
ATOM 856 O O . SER A 1 118 ? -15.311 6.315 10.345 1.00 97.31 118 SER A O 1
ATOM 858 N N . THR A 1 119 ? -13.459 5.681 11.444 1.00 97.75 119 THR A N 1
ATOM 859 C CA . THR A 1 119 ? -14.157 5.107 12.603 1.00 97.75 119 THR A CA 1
ATOM 860 C C . THR A 1 119 ? -14.764 6.205 13.470 1.00 97.75 119 THR A C 1
ATOM 862 O O . THR A 1 119 ? -15.897 6.053 13.918 1.00 97.75 119 THR A O 1
ATOM 865 N N . PHE A 1 120 ? -14.048 7.314 13.673 1.00 97.69 120 PHE A N 1
ATOM 866 C CA . PHE A 1 120 ? -14.531 8.473 14.424 1.00 97.69 120 PHE A CA 1
ATOM 867 C C . PHE A 1 120 ? -15.763 9.091 13.769 1.00 97.69 120 PHE A C 1
ATOM 869 O O . PHE A 1 120 ? -16.793 9.236 14.424 1.00 97.69 120 PHE A O 1
ATOM 876 N N . GLU A 1 121 ? -15.688 9.345 12.464 1.00 97.94 121 GLU A N 1
ATOM 877 C CA . GLU A 1 121 ? -16.806 9.885 11.691 1.00 97.94 121 GLU A CA 1
ATOM 878 C C . GLU A 1 121 ? -18.013 8.934 11.701 1.00 97.94 121 GLU A C 1
ATOM 880 O O . GLU A 1 121 ? -19.146 9.340 11.953 1.00 97.94 121 GLU A O 1
ATOM 885 N N . ALA A 1 122 ? -17.785 7.634 11.485 1.00 97.81 122 ALA A N 1
ATOM 886 C CA . ALA A 1 122 ? -18.865 6.651 11.509 1.00 97.81 122 ALA A CA 1
ATOM 887 C C . ALA A 1 122 ? -19.527 6.543 12.891 1.00 97.81 122 ALA A C 1
ATOM 889 O O . ALA A 1 122 ? -20.745 6.389 12.977 1.00 97.81 122 ALA A O 1
ATOM 890 N N . ALA A 1 123 ? -18.744 6.615 13.969 1.00 96.94 123 ALA A N 1
ATOM 891 C CA . ALA A 1 123 ? -19.268 6.579 15.326 1.00 96.94 123 ALA A CA 1
ATOM 892 C C . ALA A 1 123 ? -20.127 7.811 15.634 1.00 96.94 123 ALA A C 1
ATOM 894 O O . ALA A 1 123 ? -21.209 7.647 16.197 1.00 96.94 123 ALA A O 1
ATOM 895 N N . ASP A 1 124 ? -19.704 9.005 15.208 1.00 97.06 124 ASP A N 1
ATOM 896 C CA . ASP A 1 124 ? -20.480 10.239 15.375 1.00 97.06 124 ASP A CA 1
ATOM 897 C C . ASP A 1 124 ? -21.824 10.163 14.635 1.00 97.06 124 ASP A C 1
ATOM 899 O O . ASP A 1 124 ? -22.885 10.338 15.238 1.00 97.06 124 ASP A O 1
ATOM 903 N N . VAL A 1 125 ? -21.807 9.753 13.360 1.00 98.19 125 VAL A N 1
ATOM 904 C CA . VAL A 1 125 ? -23.026 9.559 12.549 1.00 98.19 125 VAL A CA 1
ATOM 905 C C . VAL A 1 125 ? -23.992 8.550 13.184 1.00 98.19 125 VAL A C 1
ATOM 907 O O . VAL A 1 125 ? -25.211 8.710 13.094 1.00 98.19 125 VAL A O 1
ATOM 910 N N . LEU A 1 126 ? -23.467 7.503 13.824 1.00 97.44 126 LEU A N 1
ATOM 911 C CA . LEU A 1 126 ? -24.264 6.465 14.484 1.00 97.44 126 LEU A CA 1
ATOM 912 C C . LEU A 1 126 ? -24.638 6.809 15.936 1.00 97.44 126 LEU A C 1
ATOM 914 O O . LEU A 1 126 ? -25.388 6.052 16.556 1.00 97.44 126 LEU A O 1
ATOM 918 N N . GLY A 1 127 ? -24.133 7.914 16.491 1.00 96.69 127 GLY A N 1
ATOM 919 C CA . GLY A 1 127 ? -24.315 8.275 17.898 1.00 96.69 127 GLY A CA 1
ATOM 920 C C . GLY A 1 127 ? -23.663 7.287 18.875 1.00 96.69 127 GLY A C 1
ATOM 921 O O . GLY A 1 127 ? -24.171 7.086 19.980 1.00 96.69 127 GLY A O 1
ATOM 922 N N . LEU A 1 128 ? -22.572 6.631 18.470 1.00 95.62 128 LEU A N 1
ATOM 923 C CA . LEU A 1 128 ? -21.836 5.668 19.287 1.00 95.62 128 LEU A CA 1
ATOM 924 C C . LEU A 1 128 ? -20.727 6.378 20.082 1.00 95.62 128 LEU A C 1
ATOM 926 O O . LEU A 1 128 ? -19.805 6.928 19.478 1.00 95.62 128 LEU A O 1
ATOM 930 N N . PRO A 1 129 ? -20.758 6.356 21.428 1.00 94.94 129 PRO A N 1
ATOM 931 C CA . PRO A 1 129 ? -19.685 6.933 22.224 1.00 94.94 129 PRO A CA 1
ATOM 932 C C . PRO A 1 129 ? -18.413 6.093 22.085 1.00 94.94 129 PRO A C 1
ATOM 934 O O . PRO A 1 129 ? -18.433 4.879 22.284 1.00 94.94 129 PRO A O 1
ATOM 937 N N . LEU A 1 130 ? -17.302 6.755 21.768 1.00 94.06 130 LEU A N 1
ATOM 938 C CA . LEU A 1 130 ? -16.002 6.107 21.592 1.00 94.06 130 LEU A CA 1
ATOM 939 C C . LEU A 1 130 ? -15.185 6.010 22.880 1.00 94.06 130 LEU A C 1
ATOM 941 O O . LEU A 1 130 ? -14.445 5.049 23.062 1.00 94.06 130 LEU A O 1
ATOM 945 N N . GLN A 1 131 ? -15.340 6.963 23.799 1.00 94.94 131 GLN A N 1
ATOM 946 C CA . GLN A 1 131 ? -14.600 6.948 25.057 1.00 94.94 131 GLN A CA 1
ATOM 947 C C . GLN A 1 131 ? -14.979 5.719 25.898 1.00 94.94 131 GLN A C 1
ATOM 949 O O . GLN A 1 131 ? -16.123 5.582 26.333 1.00 94.94 131 GLN A O 1
ATOM 954 N N . GLY A 1 132 ? -14.001 4.857 26.171 1.00 92.88 132 GLY A N 1
ATOM 955 C CA . GLY A 1 132 ? -14.182 3.608 26.907 1.00 92.88 132 GLY A CA 1
ATOM 956 C C . GLY A 1 132 ? -14.918 2.524 26.118 1.00 92.88 132 GLY A C 1
ATOM 957 O O . GLY A 1 132 ? -15.407 1.569 26.727 1.00 92.88 132 GLY A O 1
ATOM 958 N N . ALA A 1 133 ? -15.038 2.676 24.795 1.00 95.75 133 ALA A N 1
ATOM 959 C CA . ALA A 1 133 ? -15.534 1.618 23.929 1.00 95.75 133 ALA A CA 1
ATOM 960 C C . ALA A 1 133 ? -14.559 0.425 23.917 1.00 95.75 133 ALA A C 1
ATOM 962 O O . ALA A 1 133 ? -13.572 0.382 24.639 1.00 95.75 133 ALA A O 1
ATOM 963 N N . THR A 1 134 ? -14.884 -0.612 23.150 1.00 95.75 134 THR A N 1
ATOM 964 C CA . THR A 1 134 ? -13.937 -1.701 22.891 1.00 95.75 134 THR A CA 1
ATOM 965 C C . THR A 1 134 ? -13.856 -1.930 21.397 1.00 95.75 134 THR A C 1
ATOM 967 O O . THR A 1 134 ? -14.864 -1.854 20.691 1.00 95.75 134 THR A O 1
ATOM 970 N N . VAL A 1 135 ? -12.654 -2.224 20.913 1.00 96.12 135 VAL A N 1
ATOM 971 C CA . VAL A 1 135 ? -12.393 -2.492 19.501 1.00 96.12 135 VAL A CA 1
ATOM 972 C C . VAL A 1 135 ? -11.673 -3.824 19.333 1.00 96.12 135 VAL A C 1
ATOM 974 O O . VAL A 1 135 ? -10.811 -4.197 20.127 1.00 96.12 135 VAL A O 1
ATOM 977 N N . ALA A 1 136 ? -12.024 -4.552 18.276 1.00 96.81 136 ALA A N 1
ATOM 978 C CA . ALA A 1 136 ? -11.305 -5.740 17.842 1.00 96.81 136 ALA A CA 1
ATOM 979 C C . ALA A 1 136 ? -10.577 -5.438 16.528 1.00 96.81 136 ALA A C 1
ATOM 981 O O . ALA A 1 136 ? -11.190 -4.989 15.561 1.00 96.81 136 ALA A O 1
ATOM 982 N N . LEU A 1 137 ? -9.273 -5.710 16.485 1.00 96.44 137 LEU A N 1
ATOM 983 C CA . LEU A 1 137 ? -8.437 -5.521 15.301 1.00 96.44 137 LEU A CA 1
ATOM 984 C C . LEU A 1 137 ? -7.920 -6.872 14.816 1.00 96.44 137 LEU A C 1
ATOM 986 O O . LEU A 1 137 ? -7.269 -7.605 15.561 1.00 96.44 137 LEU A O 1
ATOM 990 N N . GLN A 1 138 ? -8.188 -7.197 13.552 1.00 97.19 138 GLN A N 1
ATOM 991 C CA . GLN A 1 138 ? -7.609 -8.366 12.900 1.00 97.19 138 GLN A CA 1
ATOM 992 C C . GLN A 1 138 ? -6.407 -7.941 12.052 1.00 97.19 138 GLN A C 1
ATOM 994 O O . GLN A 1 138 ? -6.556 -7.297 11.017 1.00 97.19 138 GLN A O 1
ATOM 999 N N . GLY A 1 139 ? -5.217 -8.357 12.485 1.00 94.31 139 GLY A N 1
ATOM 1000 C CA . GLY A 1 139 ? -3.948 -8.000 11.854 1.00 94.31 139 GLY A CA 1
ATOM 1001 C C . GLY A 1 139 ? -3.298 -6.781 12.508 1.00 94.31 139 GLY A C 1
ATOM 1002 O O . GLY A 1 139 ? -3.954 -5.789 12.809 1.00 94.31 139 GLY A O 1
ATOM 1003 N N . PHE A 1 140 ? -1.984 -6.865 12.721 1.00 95.12 140 PHE A N 1
ATOM 1004 C CA . PHE A 1 140 ? -1.203 -5.853 13.445 1.00 95.12 140 PHE A CA 1
ATOM 1005 C C . PHE A 1 140 ? 0.068 -5.441 12.681 1.00 95.12 140 PHE A C 1
ATOM 1007 O O . PHE A 1 140 ? 1.118 -5.196 13.263 1.00 95.12 140 PHE A O 1
ATOM 1014 N N . GLY A 1 141 ? -0.021 -5.417 11.346 1.00 91.12 141 GLY A N 1
ATOM 1015 C CA . GLY A 1 141 ? 0.983 -4.778 10.484 1.00 91.12 141 GLY A CA 1
ATOM 1016 C C . GLY A 1 141 ? 0.773 -3.262 10.413 1.00 91.12 141 GLY A C 1
ATOM 1017 O O . GLY A 1 141 ? 0.038 -2.711 11.227 1.00 91.12 141 GLY A O 1
ATOM 1018 N N . ASN A 1 142 ? 1.337 -2.596 9.400 1.00 90.69 142 ASN A N 1
ATOM 1019 C CA . ASN A 1 142 ? 1.314 -1.128 9.274 1.00 90.69 142 ASN A CA 1
ATOM 1020 C C . ASN A 1 142 ? -0.084 -0.516 9.487 1.00 90.69 142 ASN A C 1
ATOM 1022 O O . ASN A 1 142 ? -0.255 0.356 10.329 1.00 90.69 142 ASN A O 1
ATOM 1026 N N . VAL A 1 143 ? -1.111 -1.021 8.790 1.00 95.88 143 VAL A N 1
ATOM 1027 C CA . VAL A 1 143 ? -2.479 -0.478 8.900 1.00 95.88 143 VAL A CA 1
ATOM 1028 C C . VAL A 1 143 ? -3.082 -0.724 10.285 1.00 95.88 143 VAL A C 1
ATOM 1030 O O . VAL A 1 143 ? -3.566 0.212 10.912 1.00 95.88 143 VAL A O 1
ATOM 1033 N N . GLY A 1 144 ? -3.052 -1.969 10.770 1.00 96.81 144 GLY A N 1
ATOM 1034 C CA . GLY A 1 144 ? -3.687 -2.342 12.037 1.00 96.81 144 GLY A CA 1
ATOM 1035 C C . GLY A 1 144 ? -2.993 -1.736 13.255 1.00 96.81 144 GLY A C 1
ATOM 1036 O O . GLY A 1 144 ? -3.662 -1.225 14.146 1.00 96.81 144 GLY A O 1
ATOM 1037 N N . GLY A 1 145 ? -1.658 -1.724 13.265 1.00 96.31 145 GLY A N 1
ATOM 1038 C CA . GLY A 1 145 ? -0.867 -1.111 14.331 1.00 96.31 145 GLY A CA 1
ATOM 1039 C C . GLY A 1 145 ? -1.048 0.406 14.389 1.00 96.31 145 GLY A C 1
ATOM 1040 O O . GLY A 1 145 ? -1.239 0.961 15.470 1.00 96.31 145 GLY A O 1
ATOM 1041 N N . ALA A 1 146 ? -1.070 1.081 13.235 1.00 97.56 146 ALA A N 1
ATOM 1042 C CA . ALA A 1 146 ? -1.369 2.508 13.193 1.00 97.56 146 ALA A CA 1
ATOM 1043 C C . ALA A 1 146 ? -2.822 2.804 13.604 1.00 97.56 146 ALA A C 1
ATOM 1045 O O . ALA A 1 146 ? -3.040 3.718 14.393 1.00 97.56 146 ALA A O 1
ATOM 1046 N N . ALA A 1 147 ? -3.806 2.015 13.160 1.00 98.38 147 ALA A N 1
ATOM 1047 C CA . ALA A 1 147 ? -5.196 2.177 13.595 1.00 98.38 147 ALA A CA 1
ATOM 1048 C C . ALA A 1 147 ? -5.333 2.012 15.117 1.00 98.38 147 ALA A C 1
ATOM 1050 O O . ALA A 1 147 ? -5.896 2.886 15.770 1.00 98.38 147 ALA A O 1
ATOM 1051 N N . ALA A 1 148 ? -4.740 0.958 15.693 1.00 97.81 148 ALA A N 1
ATOM 1052 C CA . ALA A 1 148 ? -4.710 0.733 17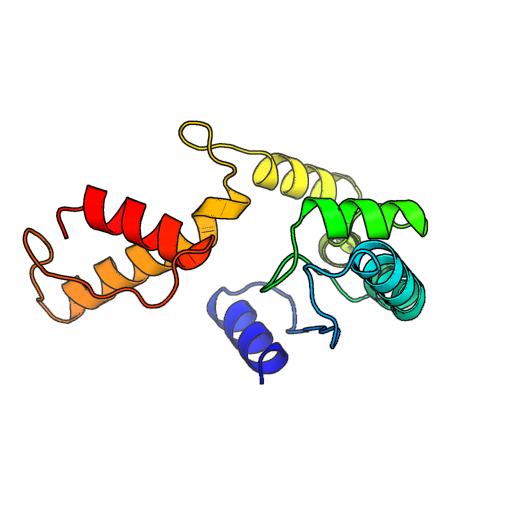.140 1.00 97.81 148 ALA A CA 1
ATOM 1053 C C . ALA A 1 148 ? -4.154 1.944 17.892 1.00 97.81 148 ALA A C 1
ATOM 1055 O O . ALA A 1 148 ? -4.750 2.405 18.856 1.00 97.81 148 ALA A O 1
ATOM 1056 N N . ARG A 1 149 ? -3.034 2.493 17.409 1.00 97.00 149 ARG A N 1
ATOM 1057 C CA . ARG A 1 149 ? -2.374 3.656 18.005 1.00 97.00 149 ARG A CA 1
ATOM 1058 C C . ARG A 1 149 ? -3.278 4.885 18.067 1.00 97.00 149 ARG A C 1
ATOM 1060 O O . ARG A 1 149 ? -3.234 5.605 19.059 1.00 97.00 149 ARG A O 1
ATOM 1067 N N . TYR A 1 150 ? -4.034 5.171 17.011 1.00 97.81 150 TYR A N 1
ATOM 1068 C CA . TYR A 1 150 ? -4.899 6.354 16.978 1.00 97.81 150 TYR A CA 1
ATOM 1069 C C . TYR A 1 150 ? -6.225 6.136 17.712 1.00 97.81 150 TYR A C 1
ATOM 1071 O O . TYR A 1 150 ? -6.709 7.071 18.344 1.00 97.81 150 TYR A O 1
ATOM 1079 N N . LEU A 1 151 ? -6.766 4.916 17.699 1.00 97.75 151 LEU A N 1
ATOM 1080 C CA . LEU A 1 151 ? -7.941 4.545 18.494 1.00 97.75 151 LEU A CA 1
ATOM 1081 C C . LEU A 1 151 ? -7.647 4.633 20.003 1.00 97.75 151 LEU A C 1
ATOM 1083 O O . LEU A 1 151 ? -8.377 5.310 20.720 1.00 97.75 151 LEU A O 1
ATOM 1087 N N . ASP A 1 152 ? -6.524 4.068 20.457 1.00 96.94 152 ASP A N 1
ATOM 1088 C CA . ASP A 1 152 ? -6.076 4.126 21.860 1.00 96.94 152 ASP A CA 1
ATOM 1089 C C . ASP A 1 152 ? -5.901 5.577 22.349 1.00 96.94 152 ASP A C 1
ATOM 1091 O O . ASP A 1 152 ? -6.362 5.951 23.427 1.00 96.94 152 ASP A O 1
ATOM 1095 N N . ARG A 1 153 ? -5.335 6.458 21.509 1.00 95.38 153 ARG A N 1
ATOM 1096 C CA . ARG A 1 153 ? -5.217 7.902 21.804 1.00 95.38 153 ARG A CA 1
ATOM 1097 C C . ARG A 1 153 ? -6.555 8.607 21.985 1.00 95.38 153 ARG A C 1
ATOM 1099 O O . ARG A 1 153 ? -6.617 9.586 22.724 1.00 95.38 153 ARG A O 1
ATOM 1106 N N . ALA A 1 154 ? -7.588 8.147 21.287 1.00 95.19 154 ALA A N 1
ATOM 1107 C CA . ALA A 1 154 ? -8.946 8.661 21.409 1.00 95.19 154 ALA A CA 1
ATOM 1108 C C . ALA A 1 154 ? -9.707 8.039 22.595 1.00 95.19 154 ALA A C 1
ATOM 1110 O O . ALA A 1 154 ? -10.870 8.370 22.814 1.00 95.19 154 ALA A O 1
ATOM 1111 N N . GLY A 1 155 ? -9.059 7.161 23.369 1.00 94.69 155 GLY A N 1
ATOM 1112 C CA . GLY A 1 155 ? -9.649 6.509 24.530 1.00 94.69 155 GLY A CA 1
ATOM 1113 C C . GLY A 1 155 ? -10.630 5.391 24.184 1.00 94.69 155 GLY A C 1
ATOM 1114 O O . GLY A 1 155 ? -11.491 5.104 25.018 1.00 94.69 155 GLY A O 1
ATOM 1115 N N . VAL A 1 156 ? -10.520 4.814 22.982 1.00 94.25 156 VAL A N 1
ATOM 1116 C CA . VAL A 1 156 ? -11.249 3.613 22.524 1.00 94.25 156 VAL A CA 1
ATOM 1117 C C . VAL A 1 156 ? -10.566 2.346 23.017 1.00 94.25 156 VAL A C 1
ATOM 1119 O O . VAL A 1 156 ? -9.318 2.327 23.056 1.00 94.25 156 VAL A O 1
#

Sequence (156 aa):
DLARTMSHKMAVLDIPYGGAKSGIDCDPASSQAPAVLRGFIDAIRPFIAERYATGADLGTREDDIIAACQLVGLTHPLQAGFKAEGDAGLSRVKQALALTSEGIPITELMAGYGVAESTFEAADVLGLPLQGATVALQGFGNVGGAAARYLDRAGV

Secondary structure (DSSP, 8-state):
-HHHHHHHHHHHTT-S---------S-TTSTTHHHHHHHHHHHTHHHHHHT------TT--HHHHHHHHHHTT-S-TTTTTTTTTHHHHHHHHHHHHT-EETTEEHHHHHHHHHHHHHHHHHHHHHT---TT-----S--SHHHHHHHHHHHHTT-

Radius of gyration: 17.76 Å; chains: 1; bounding box: 43×36×46 Å